Protein AF-W1Y178-F1 (afdb_monomer_lite)

Sequence (73 aa):
VSAINAASEKLLTRLGVWQDILSRRASCYHGMEVWDKDSFGHISFDDQSMGYSHLGHIVENSVIHYALWNKAQ

pLDDT: mean 94.65, std 3.58, range [83.75, 98.19]

Secondary structure (DSSP, 8-state):
-EEEEHHHHHHHHHTT-HHHHHHH-EEEE-EEEEE-SSSS-EEEEEHHHHT-S-SEEEE-HHHHHHHHHHHH-

Foldseek 3Di:
DDWQFPVNLVVCVVLVLNVQQVVPDKAFAFKDWDDDPVDPDIDIDGCVVVVHPGGTIDGDVVSVVVSNVVSVD

Radius of gyration: 14.86 Å; chains: 1; bounding box: 38×26×37 Å

InterPro domains:
  IPR036188 FAD/NAD(P)-binding domain superfamily [G3DSA:3.50.50.60] (1-73)
  IPR036188 FAD/NAD(P)-binding domain superfamily [SSF51905] (3-72)
  IPR051205 Ubiquinone biosynthesis monooxygenase UbiH/COQ6 [PTHR43876] (1-71)

Organism: NCBI:txid408170

Structure (mmCIF, N/CA/C/O backbone):
data_AF-W1Y178-F1
#
_entry.id   AF-W1Y178-F1
#
loop_
_atom_site.group_PDB
_atom_site.id
_atom_site.type_symbol
_atom_site.label_atom_id
_atom_site.label_alt_id
_atom_site.label_comp_id
_atom_site.label_asym_id
_atom_site.label_entity_id
_atom_site.label_seq_id
_atom_site.pdbx_PDB_ins_code
_atom_site.Cartn_x
_atom_site.Cartn_y
_atom_site.Cartn_z
_atom_site.occupancy
_atom_site.B_iso_or_equiv
_atom_site.auth_seq_id
_atom_site.auth_comp_id
_atom_site.auth_asym_id
_atom_site.auth_atom_id
_atom_site.pdbx_PDB_model_num
ATOM 1 N N . VAL A 1 1 ? -1.657 -10.915 0.360 1.00 89.81 1 VAL A N 1
ATOM 2 C CA . VAL A 1 1 ? -0.980 -9.635 0.652 1.00 89.81 1 VAL A CA 1
ATOM 3 C C . VAL A 1 1 ? -1.199 -8.711 -0.528 1.00 89.81 1 VAL A C 1
ATOM 5 O O . VAL A 1 1 ? -1.336 -9.204 -1.644 1.00 89.81 1 VAL A O 1
ATOM 8 N N . SER A 1 2 ? -1.246 -7.410 -0.280 1.0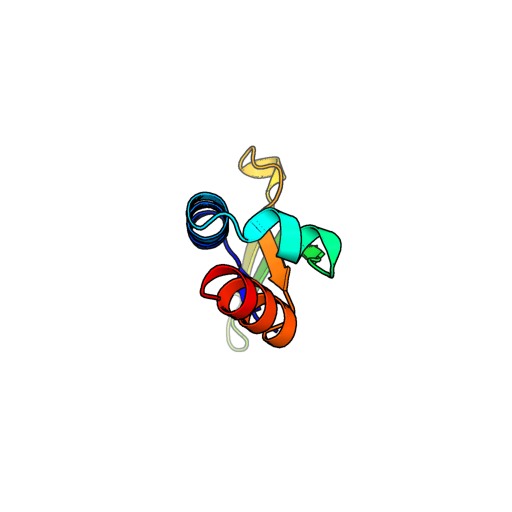0 96.38 2 SER A N 1
ATOM 9 C CA . SER A 1 2 ? -1.427 -6.371 -1.289 1.00 96.38 2 SER A CA 1
ATOM 10 C C . SER A 1 2 ? -0.314 -5.341 -1.152 1.00 96.38 2 SER A C 1
ATOM 12 O O . SER A 1 2 ? 0.015 -4.936 -0.037 1.00 96.38 2 SER A O 1
ATOM 14 N N . ALA A 1 3 ? 0.249 -4.920 -2.285 1.00 96.56 3 ALA A N 1
ATOM 15 C CA . ALA A 1 3 ? 1.145 -3.773 -2.347 1.00 96.56 3 ALA A CA 1
ATOM 16 C C . ALA A 1 3 ? 0.308 -2.489 -2.428 1.00 96.56 3 ALA A C 1
ATOM 18 O O . ALA A 1 3 ? -0.413 -2.256 -3.398 1.00 96.56 3 ALA A O 1
ATOM 19 N N . ILE A 1 4 ? 0.373 -1.682 -1.377 1.00 97.38 4 ILE A N 1
ATOM 20 C CA . ILE A 1 4 ? -0.328 -0.411 -1.231 1.00 97.38 4 I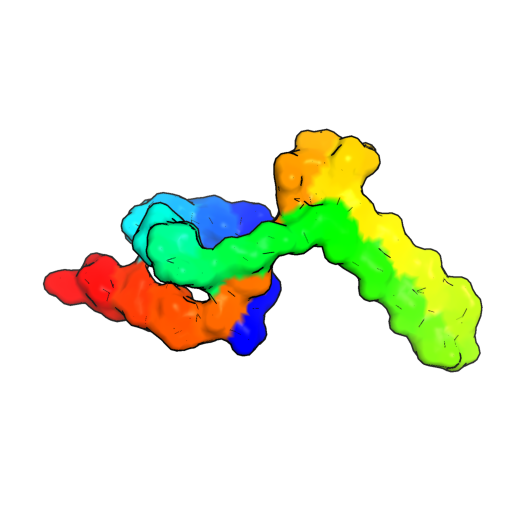LE A CA 1
ATOM 21 C C . ILE A 1 4 ? 0.633 0.703 -1.630 1.00 97.38 4 ILE A C 1
ATOM 23 O O . ILE A 1 4 ? 1.591 0.988 -0.917 1.00 97.38 4 ILE A O 1
ATOM 27 N N . ASN A 1 5 ? 0.374 1.328 -2.777 1.00 94.38 5 ASN A N 1
ATOM 28 C CA . ASN A 1 5 ? 1.135 2.485 -3.243 1.00 94.38 5 ASN A CA 1
ATOM 29 C C . ASN A 1 5 ? 0.692 3.785 -2.543 1.00 94.38 5 ASN A C 1
ATOM 31 O O . ASN A 1 5 ? -0.355 3.836 -1.892 1.00 94.38 5 ASN A O 1
ATOM 35 N N . ALA A 1 6 ? 1.441 4.870 -2.755 1.00 93.31 6 ALA A N 1
ATOM 36 C CA . ALA A 1 6 ? 1.160 6.180 -2.158 1.00 93.31 6 ALA A CA 1
ATOM 37 C C . ALA A 1 6 ? -0.259 6.722 -2.444 1.00 93.31 6 ALA A C 1
ATOM 39 O O . ALA A 1 6 ? -0.841 7.425 -1.616 1.00 93.31 6 ALA A O 1
ATOM 40 N N . ALA A 1 7 ? -0.845 6.411 -3.606 1.00 95.56 7 ALA A N 1
ATOM 41 C CA . ALA A 1 7 ? -2.210 6.829 -3.934 1.00 95.56 7 ALA A CA 1
ATOM 42 C C . ALA A 1 7 ? -3.253 6.093 -3.074 1.00 95.56 7 ALA A C 1
ATOM 44 O O . ALA A 1 7 ? -4.156 6.719 -2.515 1.00 95.56 7 ALA A O 1
ATOM 45 N N . SER A 1 8 ? -3.093 4.779 -2.926 1.00 97.44 8 SER A N 1
ATOM 46 C CA . SER A 1 8 ? -3.962 3.936 -2.100 1.00 97.44 8 SER A CA 1
ATOM 47 C C . SER A 1 8 ? -3.792 4.250 -0.611 1.00 97.44 8 SER A C 1
ATOM 49 O O . SER A 1 8 ? -4.778 4.347 0.113 1.00 97.44 8 SER A O 1
ATOM 51 N N . GLU A 1 9 ? -2.562 4.507 -0.162 1.00 96.88 9 GLU A N 1
ATOM 52 C CA . GLU A 1 9 ? -2.255 4.988 1.190 1.00 96.88 9 GLU A CA 1
ATOM 53 C C . GLU A 1 9 ? -2.977 6.308 1.501 1.00 96.88 9 GLU A C 1
ATOM 55 O O . GLU A 1 9 ? -3.648 6.429 2.528 1.00 96.88 9 GLU A O 1
ATOM 60 N N . LYS A 1 10 ? -2.923 7.285 0.583 1.00 97.50 10 LYS A N 1
ATOM 61 C CA . LYS A 1 10 ? -3.663 8.551 0.721 1.00 97.50 10 LYS A CA 1
ATOM 62 C C . LYS A 1 10 ? -5.169 8.325 0.811 1.00 97.50 10 LYS A C 1
ATOM 64 O O . LYS A 1 10 ? -5.833 8.997 1.600 1.00 97.50 10 LYS A O 1
ATOM 69 N N . LEU A 1 11 ? -5.717 7.399 0.025 1.00 98.12 11 LEU A N 1
ATOM 70 C CA . LEU A 1 11 ? -7.137 7.052 0.090 1.00 98.12 11 LEU A CA 1
ATOM 71 C C . LEU A 1 11 ? -7.500 6.459 1.458 1.00 98.12 11 LEU A C 1
ATOM 73 O O . LEU A 1 11 ? -8.412 6.959 2.110 1.00 98.12 11 LEU A O 1
ATOM 77 N N . LEU A 1 12 ? -6.762 5.451 1.923 1.00 98.06 12 LEU A N 1
ATOM 78 C CA . LEU A 1 12 ? -6.977 4.817 3.230 1.00 98.06 12 LEU A CA 1
ATOM 79 C C . LEU A 1 12 ? -6.790 5.809 4.390 1.00 98.06 12 LEU A C 1
ATOM 81 O O . LEU A 1 12 ? -7.496 5.734 5.396 1.00 98.06 12 LEU A O 1
ATOM 85 N N . THR A 1 13 ? -5.890 6.782 4.232 1.00 98.06 13 THR A N 1
ATOM 86 C CA . THR A 1 13 ? -5.707 7.886 5.183 1.00 98.06 13 THR A CA 1
ATOM 87 C C . THR A 1 13 ? -6.934 8.791 5.219 1.00 98.06 13 THR A C 1
ATOM 89 O O . THR A 1 13 ? -7.440 9.089 6.296 1.00 98.06 13 THR A O 1
ATOM 92 N N . ARG A 1 14 ? -7.474 9.179 4.055 1.00 98.06 14 ARG A N 1
ATOM 93 C CA . ARG A 1 14 ? -8.703 9.991 3.963 1.00 98.06 14 ARG A CA 1
ATOM 94 C C . ARG A 1 14 ? -9.932 9.268 4.507 1.00 98.06 14 ARG A C 1
ATOM 96 O O . ARG A 1 14 ? -10.795 9.909 5.093 1.00 98.06 14 ARG A O 1
ATOM 103 N N . LEU A 1 15 ? -9.994 7.949 4.343 1.00 97.75 15 LEU A N 1
ATOM 104 C CA . LEU A 1 15 ? -11.024 7.105 4.955 1.00 97.75 15 LEU A CA 1
ATOM 105 C C . LEU A 1 15 ? -10.834 6.947 6.474 1.00 97.75 15 LEU A C 1
ATOM 107 O O . LEU A 1 15 ? -11.717 6.430 7.153 1.00 97.75 15 LEU A O 1
ATOM 111 N N . GLY A 1 16 ? -9.705 7.403 7.024 1.00 97.75 16 GLY A N 1
ATOM 112 C CA . GLY A 1 16 ? -9.414 7.353 8.452 1.00 97.75 16 GLY A CA 1
ATOM 113 C C . GLY A 1 16 ? -9.100 5.952 8.971 1.00 97.75 16 GLY A C 1
ATOM 114 O O . GLY A 1 16 ? -9.278 5.717 10.159 1.00 97.75 16 GLY A O 1
ATOM 115 N N . VAL A 1 17 ? -8.665 5.032 8.102 1.00 98.19 17 VAL A N 1
ATOM 116 C CA . VAL A 1 17 ? -8.341 3.635 8.465 1.00 98.19 17 VAL A CA 1
ATOM 117 C C . VAL A 1 17 ? -6.847 3.328 8.411 1.00 98.19 17 VAL A C 1
ATOM 119 O O . VAL A 1 17 ? -6.408 2.272 8.859 1.00 98.19 17 VAL A O 1
ATOM 122 N N . TRP A 1 18 ? -6.041 4.235 7.852 1.00 97.94 18 TRP A N 1
ATOM 123 C CA . TRP A 1 18 ? -4.613 3.987 7.649 1.00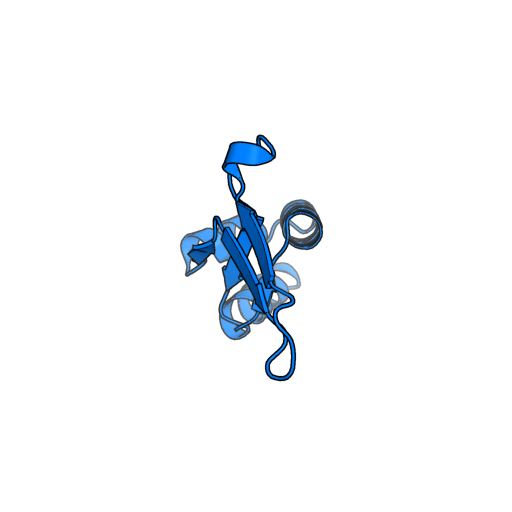 97.94 18 TRP A CA 1
ATOM 124 C C . TRP A 1 18 ? -3.845 3.764 8.954 1.00 97.94 18 TRP A C 1
ATOM 126 O O . TRP A 1 18 ? -3.048 2.833 9.045 1.00 97.94 18 TRP A O 1
ATOM 136 N N . GLN A 1 19 ? -4.131 4.554 9.991 1.00 97.25 19 GLN A N 1
ATOM 137 C CA . GLN A 1 19 ? -3.461 4.408 11.284 1.00 97.25 19 GLN A CA 1
ATOM 138 C C . GLN A 1 19 ? -3.749 3.044 11.936 1.00 97.25 19 GLN A C 1
ATOM 140 O O . GLN A 1 19 ? -2.850 2.437 12.521 1.00 97.25 19 GLN A O 1
ATOM 145 N N . ASP A 1 20 ? -4.967 2.522 11.770 1.00 97.38 20 ASP A N 1
ATOM 146 C CA . ASP A 1 20 ? -5.349 1.197 12.265 1.00 97.38 20 ASP A CA 1
ATOM 147 C C . ASP A 1 20 ? -4.585 0.089 11.533 1.00 97.38 20 ASP A C 1
ATOM 149 O O . ASP A 1 20 ? -4.115 -0.861 12.163 1.00 97.38 20 ASP A O 1
ATOM 153 N N . ILE A 1 21 ? -4.402 0.231 10.217 1.00 97.81 21 ILE A N 1
ATOM 154 C CA . ILE A 1 21 ? -3.592 -0.687 9.406 1.00 97.81 21 ILE A CA 1
ATOM 155 C C . ILE A 1 21 ? -2.130 -0.681 9.884 1.00 97.81 21 ILE A C 1
ATOM 157 O O . ILE A 1 21 ? -1.569 -1.754 10.128 1.00 97.81 21 ILE A O 1
ATOM 161 N N . LEU A 1 22 ? -1.539 0.506 10.079 1.00 96.75 22 LEU A N 1
ATOM 162 C CA . LEU A 1 22 ? -0.159 0.668 10.558 1.00 96.75 22 LEU A CA 1
ATOM 163 C C . LEU A 1 22 ? 0.057 0.053 11.946 1.00 96.75 22 LEU A C 1
ATOM 165 O O . LEU A 1 22 ? 1.076 -0.592 12.175 1.00 96.75 22 LEU A O 1
ATOM 169 N N . SER A 1 23 ? -0.906 0.208 12.861 1.00 96.62 23 SER A N 1
ATOM 170 C CA . SER A 1 23 ? -0.817 -0.351 14.220 1.00 96.62 23 SER A CA 1
ATOM 171 C C . SER A 1 23 ? -0.820 -1.883 14.270 1.00 96.62 23 SER A C 1
ATOM 173 O O . SER A 1 23 ? -0.436 -2.468 15.281 1.00 96.62 23 SER A O 1
ATOM 175 N N . ARG A 1 24 ? -1.268 -2.539 13.192 1.00 95.38 24 ARG A N 1
ATOM 176 C CA . ARG A 1 24 ? -1.357 -3.998 13.092 1.00 95.38 24 ARG A CA 1
ATOM 177 C C . ARG A 1 24 ? -0.141 -4.567 12.391 1.00 95.38 24 ARG A C 1
ATOM 179 O O . ARG A 1 24 ? 0.697 -5.208 13.018 1.00 95.38 24 ARG A O 1
ATOM 186 N N . ARG A 1 25 ? -0.084 -4.385 11.072 1.00 93.25 25 ARG A N 1
ATOM 187 C CA . ARG A 1 25 ? 1.006 -4.890 10.242 1.00 93.25 25 ARG A CA 1
ATOM 188 C C . ARG A 1 25 ? 0.977 -4.232 8.871 1.00 93.25 25 ARG A C 1
ATOM 190 O O . ARG A 1 25 ? 0.100 -4.513 8.055 1.00 93.25 25 ARG A O 1
ATOM 197 N N . ALA A 1 26 ? 1.991 -3.424 8.608 1.00 96.62 26 ALA A N 1
ATOM 198 C CA . ALA A 1 26 ? 2.311 -2.906 7.291 1.00 96.62 26 ALA A CA 1
ATOM 199 C C . ALA A 1 26 ? 3.834 -2.883 7.155 1.00 96.62 26 ALA A C 1
ATOM 201 O O . ALA A 1 26 ? 4.527 -2.360 8.024 1.00 96.62 26 ALA A O 1
ATOM 202 N N . SER A 1 27 ? 4.358 -3.480 6.089 1.00 96.81 27 SER A N 1
ATOM 203 C CA . SER A 1 27 ? 5.797 -3.511 5.831 1.00 96.81 27 SER A CA 1
ATOM 204 C C . SER A 1 27 ? 6.130 -2.537 4.720 1.00 96.81 27 SER A C 1
ATOM 206 O O . SER A 1 27 ? 5.730 -2.743 3.578 1.00 96.81 27 SER A O 1
ATOM 208 N N . CYS A 1 28 ? 6.852 -1.478 5.061 1.00 95.19 28 CYS A N 1
ATOM 209 C CA . CYS A 1 28 ? 7.356 -0.519 4.093 1.00 95.19 28 CYS A CA 1
ATOM 210 C C . CYS A 1 28 ? 8.302 -1.202 3.091 1.00 95.19 28 CYS A C 1
ATOM 212 O O . CYS A 1 28 ? 9.123 -2.033 3.486 1.00 95.19 28 CYS A O 1
ATOM 214 N N . TYR A 1 29 ? 8.187 -0.857 1.808 1.00 94.06 29 TYR A N 1
ATOM 215 C CA . TYR A 1 29 ? 9.169 -1.231 0.795 1.00 94.06 29 TYR A CA 1
ATOM 216 C C . TYR A 1 29 ? 9.713 0.014 0.092 1.00 94.06 29 TYR A C 1
ATOM 218 O O . TYR A 1 29 ? 8.981 0.954 -0.227 1.00 94.06 29 TYR A O 1
ATOM 226 N N . HIS A 1 30 ? 11.024 -0.009 -0.132 1.00 93.75 30 HIS A N 1
ATOM 227 C CA . HIS A 1 30 ? 11.815 1.145 -0.562 1.00 93.75 30 HIS A CA 1
ATOM 228 C C . HIS A 1 30 ? 12.329 1.010 -1.998 1.00 93.75 30 HIS A C 1
ATOM 230 O O . HIS A 1 30 ? 12.728 1.997 -2.601 1.00 93.75 30 HIS A O 1
ATOM 236 N N . GLY A 1 31 ? 12.295 -0.203 -2.561 1.00 92.62 31 GLY A N 1
ATOM 237 C CA . GLY A 1 31 ? 12.787 -0.487 -3.903 1.00 92.62 31 GLY A CA 1
ATOM 238 C C . GLY A 1 31 ? 11.900 -1.468 -4.657 1.00 92.62 31 GLY A C 1
ATOM 239 O O . GLY A 1 31 ? 11.181 -2.269 -4.054 1.00 92.62 31 GLY A O 1
ATOM 240 N N . MET A 1 32 ? 11.945 -1.385 -5.982 1.00 92.44 32 MET A N 1
ATOM 241 C CA . MET A 1 32 ? 11.280 -2.310 -6.890 1.00 92.44 32 MET A CA 1
ATOM 242 C C . MET A 1 32 ? 12.202 -2.621 -8.062 1.00 92.44 32 MET A C 1
ATOM 244 O O . MET A 1 32 ? 12.699 -1.716 -8.729 1.00 92.44 32 MET A O 1
ATOM 248 N N . GLU A 1 33 ? 12.367 -3.908 -8.334 1.00 93.81 33 GLU A N 1
ATOM 249 C CA . GLU A 1 33 ? 13.090 -4.413 -9.492 1.00 93.81 33 GLU A CA 1
ATOM 250 C C . GLU A 1 33 ? 12.110 -5.128 -10.413 1.00 93.81 33 GLU A C 1
ATOM 252 O O . GLU A 1 33 ? 11.303 -5.949 -9.969 1.00 93.81 33 GLU A O 1
ATOM 257 N N . VAL A 1 34 ? 12.173 -4.806 -11.700 1.00 92.88 34 VAL A N 1
ATOM 258 C CA . VAL A 1 34 ? 11.368 -5.447 -12.736 1.00 92.88 34 VAL A CA 1
ATOM 259 C C . VAL A 1 34 ? 12.315 -5.911 -13.824 1.00 92.88 34 VAL A C 1
ATOM 261 O O . VAL A 1 34 ? 13.083 -5.121 -14.372 1.00 92.88 34 VAL A O 1
ATOM 264 N N . TRP A 1 35 ? 12.266 -7.201 -14.131 1.00 95.31 35 TRP A N 1
ATOM 265 C CA . TRP A 1 35 ? 13.057 -7.801 -15.192 1.00 95.31 35 TRP A CA 1
ATOM 266 C C . TRP A 1 35 ? 12.177 -8.645 -16.098 1.00 95.31 35 TRP A C 1
ATOM 268 O O . TRP A 1 35 ? 11.172 -9.220 -15.672 1.00 95.31 35 TRP A O 1
ATOM 278 N N . ASP A 1 36 ? 12.584 -8.712 -17.354 1.00 95.50 36 ASP A N 1
ATOM 279 C CA . ASP A 1 36 ? 12.057 -9.667 -18.309 1.00 95.50 36 ASP A CA 1
ATOM 280 C C . ASP A 1 36 ? 12.940 -10.921 -18.309 1.00 95.50 36 ASP A C 1
ATOM 282 O O .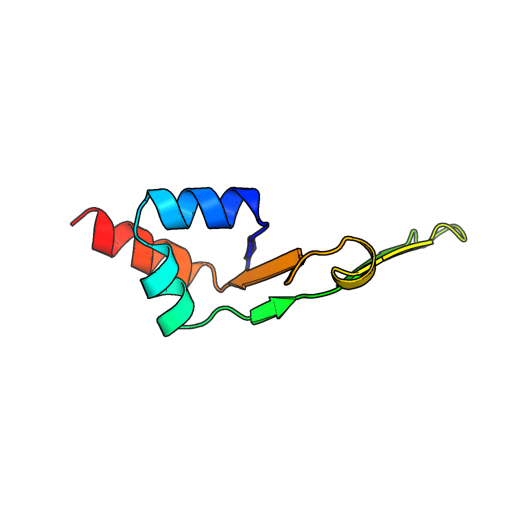 ASP A 1 36 ? 14.158 -10.843 -18.164 1.00 95.50 36 ASP A O 1
ATOM 286 N N . LYS A 1 37 ? 12.324 -12.100 -18.410 1.00 93.12 37 LYS A N 1
ATOM 287 C CA . LYS A 1 37 ? 13.058 -13.369 -18.311 1.00 93.12 37 LYS A CA 1
ATOM 288 C C . LYS A 1 37 ? 13.858 -13.676 -19.578 1.00 93.12 37 LYS A C 1
ATOM 290 O O . LYS A 1 37 ? 14.924 -14.281 -19.489 1.00 93.12 37 LYS A O 1
ATOM 295 N N . ASP A 1 38 ? 13.318 -13.305 -20.734 1.00 95.12 38 ASP A N 1
ATOM 296 C CA . ASP A 1 38 ? 13.808 -13.749 -22.040 1.00 95.12 38 ASP A CA 1
ATOM 297 C C . ASP A 1 38 ? 14.686 -12.686 -22.728 1.00 95.12 38 ASP A C 1
ATOM 299 O O . ASP A 1 38 ? 15.228 -12.915 -23.811 1.00 95.12 38 ASP A O 1
ATOM 303 N N . SER A 1 39 ? 14.874 -11.532 -22.087 1.00 93.12 39 SER A N 1
ATOM 304 C CA . SER A 1 39 ? 15.728 -10.440 -22.545 1.00 93.12 39 SER A CA 1
ATOM 305 C C . SER A 1 39 ? 16.598 -9.880 -21.417 1.00 93.12 39 SER A C 1
ATOM 307 O O . SER A 1 39 ? 16.450 -10.214 -20.247 1.00 93.12 39 SER A O 1
ATOM 309 N N . PHE A 1 40 ? 17.518 -8.979 -21.768 1.00 90.38 40 PHE A N 1
ATOM 310 C CA . PHE A 1 40 ? 18.327 -8.232 -20.798 1.00 90.38 40 PHE A CA 1
ATOM 311 C C . PHE A 1 40 ? 17.596 -7.003 -20.225 1.00 90.38 40 PHE A C 1
ATOM 313 O O . PHE A 1 40 ? 18.230 -6.117 -19.653 1.00 90.38 40 PHE A O 1
ATOM 320 N N . GLY A 1 41 ? 16.277 -6.902 -20.420 1.00 93.25 41 GLY A N 1
ATOM 321 C CA . GLY A 1 41 ? 15.479 -5.798 -19.903 1.00 93.25 41 GLY A CA 1
ATOM 322 C C . GLY A 1 41 ? 15.390 -5.855 -18.381 1.00 93.25 41 GLY A C 1
ATOM 323 O O . GLY A 1 41 ? 14.765 -6.758 -17.830 1.00 93.25 41 GLY A O 1
ATOM 324 N N . HIS A 1 42 ? 15.987 -4.875 -17.706 1.00 95.19 42 HIS A N 1
ATOM 325 C CA . HIS A 1 42 ? 15.919 -4.715 -16.257 1.00 95.19 42 HIS A CA 1
ATOM 326 C C . HIS A 1 42 ? 15.796 -3.234 -15.904 1.00 95.19 42 HIS A C 1
ATOM 328 O O . HIS A 1 42 ? 16.547 -2.402 -16.416 1.00 95.19 42 HIS A O 1
ATOM 334 N N . ILE A 1 43 ? 14.846 -2.914 -15.032 1.00 93.38 43 ILE A N 1
ATOM 335 C CA . ILE A 1 43 ? 14.651 -1.578 -14.476 1.00 93.38 43 ILE A CA 1
ATOM 336 C C . ILE A 1 43 ? 14.537 -1.682 -12.959 1.00 93.38 43 ILE A C 1
ATOM 338 O O . ILE A 1 43 ? 13.852 -2.558 -12.427 1.00 93.38 43 ILE A O 1
ATOM 342 N N . SER A 1 44 ? 15.204 -0.764 -12.272 1.00 91.38 44 SER A N 1
ATOM 343 C CA . SER A 1 44 ? 15.213 -0.665 -10.820 1.00 91.38 44 SER A CA 1
ATOM 344 C C . SER A 1 44 ? 14.797 0.737 -10.403 1.00 91.38 44 SER A C 1
ATOM 346 O O . SER A 1 44 ? 15.223 1.727 -11.001 1.00 91.38 44 SER A O 1
ATOM 348 N N . PHE A 1 45 ? 13.992 0.813 -9.355 1.00 88.00 45 PHE A N 1
ATOM 349 C CA . PHE A 1 45 ? 13.550 2.061 -8.754 1.00 88.00 45 PHE A CA 1
ATOM 350 C C . PHE A 1 45 ? 13.774 1.984 -7.254 1.00 88.00 45 PHE A C 1
ATOM 352 O O . PHE A 1 45 ? 13.478 0.952 -6.650 1.00 88.00 45 PHE A O 1
ATOM 359 N N . ASP A 1 46 ? 14.224 3.078 -6.659 1.00 90.62 46 ASP A N 1
ATOM 360 C CA . ASP A 1 46 ? 14.271 3.249 -5.214 1.00 90.62 46 ASP A CA 1
ATOM 361 C C . ASP A 1 46 ? 13.644 4.593 -4.824 1.00 90.62 46 ASP A C 1
ATOM 363 O O . ASP A 1 46 ? 13.491 5.501 -5.644 1.00 90.62 46 ASP A O 1
ATOM 367 N N . ASP A 1 47 ? 13.207 4.700 -3.578 1.00 87.81 47 ASP A N 1
ATOM 368 C CA . ASP A 1 47 ? 12.586 5.914 -3.063 1.00 87.81 47 ASP A CA 1
ATOM 369 C C . ASP A 1 47 ? 13.574 7.070 -2.862 1.00 87.81 47 ASP A C 1
ATOM 371 O O . ASP A 1 47 ? 13.208 8.223 -3.103 1.00 87.81 47 ASP A O 1
ATOM 375 N N . GLN A 1 48 ? 14.823 6.781 -2.490 1.00 86.94 48 GLN A N 1
ATOM 376 C CA . GLN A 1 48 ? 15.855 7.781 -2.219 1.00 86.94 48 GLN A CA 1
ATOM 377 C C . GLN A 1 48 ? 16.181 8.619 -3.457 1.00 86.94 48 GLN A C 1
ATOM 379 O O . GLN A 1 48 ? 16.230 9.847 -3.380 1.00 86.94 48 GLN A O 1
ATOM 384 N N . SER A 1 49 ? 16.345 7.975 -4.610 1.00 84.94 49 SER A N 1
ATOM 385 C CA . SER A 1 49 ? 16.596 8.610 -5.907 1.00 84.94 49 SER A CA 1
ATOM 386 C C . SER A 1 49 ? 15.423 9.468 -6.384 1.00 84.94 49 SER A C 1
ATOM 388 O O . SER A 1 49 ? 15.623 10.406 -7.156 1.00 84.94 49 SER A O 1
ATOM 390 N N . MET A 1 50 ? 14.209 9.195 -5.894 1.00 83.75 50 MET A N 1
ATOM 391 C CA . MET A 1 50 ? 12.988 9.936 -6.223 1.00 83.75 50 MET A CA 1
ATOM 392 C C . MET A 1 50 ? 12.572 10.955 -5.148 1.00 83.75 50 MET A C 1
ATOM 394 O O . MET A 1 50 ? 11.605 11.691 -5.346 1.00 83.75 50 MET A O 1
ATOM 398 N N . GLY A 1 51 ? 13.290 11.023 -4.022 1.00 87.25 51 GLY A N 1
ATOM 399 C CA . GLY A 1 51 ? 12.976 11.919 -2.906 1.00 87.25 51 GLY A CA 1
ATOM 400 C C . GLY A 1 51 ? 11.724 11.523 -2.113 1.00 87.25 51 GLY A C 1
ATOM 401 O O . GLY A 1 51 ? 11.100 12.383 -1.487 1.00 87.25 51 GLY A O 1
ATOM 402 N N . TYR A 1 52 ? 11.339 10.246 -2.140 1.00 88.69 52 TYR A N 1
ATOM 403 C CA . TYR A 1 52 ? 10.245 9.705 -1.333 1.00 88.69 52 TYR A CA 1
ATOM 404 C C . TYR A 1 52 ? 10.781 9.018 -0.070 1.00 88.69 52 TYR A C 1
ATOM 406 O O . TYR A 1 52 ? 11.914 8.551 -0.032 1.00 88.69 52 TYR A O 1
ATOM 414 N N . SER A 1 53 ? 9.964 8.951 0.984 1.00 90.25 53 SER A N 1
ATOM 415 C CA . SER A 1 53 ? 10.292 8.190 2.202 1.00 90.25 53 SER A CA 1
ATOM 416 C C . SER A 1 53 ? 10.129 6.679 2.026 1.00 90.25 53 SER A C 1
ATOM 418 O O . SER A 1 53 ? 10.735 5.907 2.766 1.00 90.25 53 SER A O 1
ATOM 420 N N . HIS A 1 54 ? 9.246 6.288 1.104 1.00 93.94 54 HIS A N 1
ATOM 421 C CA . HIS A 1 54 ? 8.879 4.915 0.782 1.00 93.94 54 HIS A CA 1
ATOM 422 C C . HIS A 1 54 ? 8.157 4.850 -0.562 1.00 93.94 54 HIS A C 1
ATOM 424 O O . HIS A 1 54 ? 7.479 5.803 -0.955 1.00 93.94 54 HIS A O 1
ATOM 430 N N . LEU A 1 55 ? 8.246 3.709 -1.249 1.00 92.75 55 LEU A N 1
ATOM 431 C CA . LEU A 1 55 ? 7.466 3.460 -2.468 1.00 92.75 55 LEU A CA 1
ATOM 432 C C . LEU A 1 55 ? 6.043 2.978 -2.148 1.00 92.75 55 LEU A C 1
ATOM 434 O O . LEU A 1 55 ? 5.098 3.231 -2.903 1.00 92.75 55 LEU A O 1
ATOM 438 N N . GLY A 1 56 ? 5.880 2.291 -1.018 1.00 95.19 56 GLY A N 1
ATOM 439 C CA . GLY A 1 56 ? 4.594 1.794 -0.553 1.00 95.19 56 GLY A CA 1
ATOM 440 C C . GLY A 1 56 ? 4.720 0.845 0.632 1.00 95.19 56 GLY A C 1
ATOM 441 O O . GLY A 1 56 ? 5.764 0.746 1.275 1.00 95.19 56 GLY A O 1
ATOM 442 N N . HIS A 1 57 ? 3.637 0.119 0.897 1.00 97.62 57 HIS A N 1
ATOM 443 C CA . HIS A 1 57 ? 3.541 -0.848 1.982 1.00 97.62 57 HIS A CA 1
ATOM 444 C C . HIS A 1 57 ? 3.002 -2.189 1.487 1.00 97.62 57 HIS A C 1
ATOM 446 O O . HIS A 1 57 ? 2.002 -2.243 0.777 1.00 97.62 57 HIS A O 1
ATOM 452 N N . ILE A 1 58 ? 3.607 -3.292 1.914 1.00 97.56 58 ILE A N 1
ATOM 453 C CA . ILE A 1 58 ? 3.019 -4.624 1.807 1.00 97.56 58 ILE A CA 1
ATOM 454 C C . ILE A 1 58 ? 2.141 -4.855 3.032 1.00 97.56 58 ILE A C 1
ATOM 456 O O . ILE A 1 58 ? 2.611 -4.815 4.171 1.00 97.56 58 ILE A O 1
ATOM 460 N N . VAL A 1 59 ? 0.857 -5.097 2.790 1.00 97.88 59 VAL A N 1
ATOM 461 C CA . VAL A 1 59 ? -0.153 -5.258 3.840 1.00 97.88 59 VAL A CA 1
ATOM 462 C C . VAL A 1 59 ? -0.911 -6.566 3.626 1.00 97.88 59 VAL A C 1
ATOM 464 O O . VAL A 1 59 ? -1.203 -6.970 2.498 1.00 97.88 59 VAL A O 1
ATOM 467 N N . GLU A 1 60 ? -1.234 -7.268 4.707 1.00 98.00 60 GLU A N 1
ATOM 468 C CA . GLU A 1 60 ? -2.128 -8.424 4.639 1.00 98.00 60 GLU A CA 1
ATOM 469 C C . GLU A 1 60 ? -3.561 -7.982 4.315 1.00 98.00 60 GLU A C 1
ATOM 471 O O . GLU A 1 60 ? -4.095 -7.059 4.926 1.00 98.00 60 GLU A O 1
ATOM 476 N N . ASN A 1 61 ? -4.225 -8.662 3.378 1.00 97.56 61 ASN A N 1
ATOM 477 C CA . ASN A 1 61 ? -5.572 -8.273 2.941 1.00 97.56 61 ASN A CA 1
ATOM 478 C C . ASN A 1 61 ? -6.582 -8.337 4.100 1.00 97.56 61 ASN A C 1
ATOM 480 O O . ASN A 1 61 ? -7.481 -7.507 4.182 1.00 97.56 61 ASN A O 1
ATOM 484 N N . SER A 1 62 ? -6.402 -9.288 5.023 1.00 97.62 62 SER A N 1
ATOM 485 C CA . SER A 1 62 ? -7.194 -9.417 6.251 1.00 97.62 62 SER A CA 1
ATOM 486 C C . SER A 1 62 ? -7.136 -8.156 7.118 1.00 97.62 62 SER A C 1
ATOM 488 O O . SER A 1 62 ? -8.161 -7.746 7.654 1.00 97.62 62 SER A O 1
ATOM 490 N N . VAL A 1 63 ? -5.970 -7.506 7.217 1.00 97.88 63 VAL A N 1
ATOM 491 C CA . VAL A 1 63 ? -5.783 -6.255 7.968 1.00 97.88 63 VAL A CA 1
ATOM 492 C C . VAL A 1 63 ? -6.545 -5.107 7.307 1.00 97.88 63 VAL A C 1
ATOM 494 O O . VAL A 1 63 ? -7.232 -4.358 7.999 1.00 97.88 63 VAL A O 1
ATOM 497 N N . ILE A 1 64 ? -6.481 -5.004 5.975 1.00 97.50 64 ILE A N 1
ATOM 498 C CA . ILE A 1 64 ? -7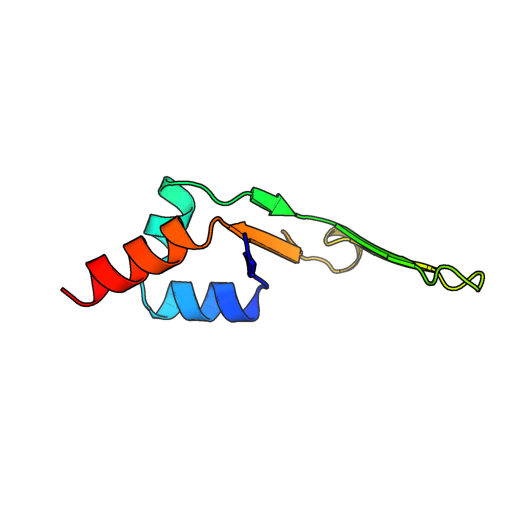.210 -3.981 5.209 1.00 97.50 64 ILE A CA 1
ATOM 499 C C . ILE A 1 64 ? -8.721 -4.160 5.385 1.00 97.50 64 ILE A C 1
ATOM 501 O O . ILE A 1 64 ? -9.421 -3.208 5.724 1.00 97.50 64 ILE A O 1
ATOM 505 N N . HIS A 1 65 ? -9.222 -5.382 5.184 1.00 97.12 65 HIS A N 1
ATOM 506 C CA . HIS A 1 65 ? -10.648 -5.687 5.314 1.00 97.12 65 HIS A CA 1
ATOM 507 C C . HIS A 1 65 ? -11.154 -5.407 6.724 1.00 97.12 65 HIS A C 1
ATOM 509 O O . HIS A 1 65 ? -12.193 -4.777 6.880 1.00 97.12 65 HIS A O 1
ATOM 515 N N . TYR A 1 66 ? -10.406 -5.834 7.741 1.00 97.19 66 TYR A N 1
ATOM 516 C CA . TYR A 1 66 ? -10.755 -5.583 9.131 1.00 97.19 66 TYR A CA 1
ATOM 517 C C . TYR A 1 66 ? -10.857 -4.080 9.424 1.00 97.19 66 TYR A C 1
ATOM 519 O O . TYR A 1 66 ? -11.843 -3.639 10.006 1.00 97.19 66 TYR A O 1
ATOM 527 N N . ALA A 1 67 ? -9.866 -3.284 9.006 1.00 97.44 67 ALA A N 1
ATOM 528 C CA . ALA A 1 67 ? -9.855 -1.848 9.278 1.00 97.44 67 ALA A CA 1
ATOM 529 C C . ALA A 1 67 ? -11.026 -1.127 8.589 1.00 97.44 67 ALA A C 1
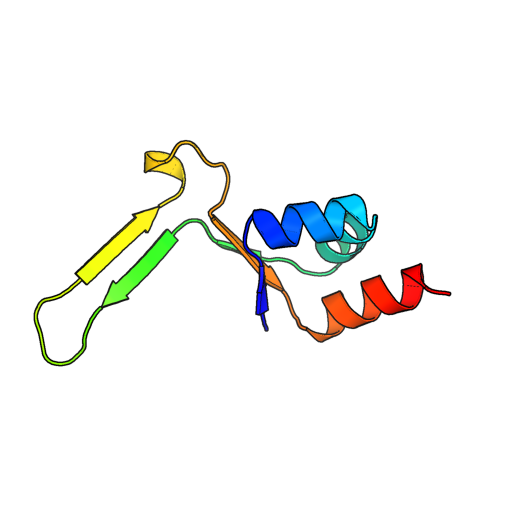ATOM 531 O O . ALA A 1 67 ? -11.688 -0.288 9.195 1.00 97.44 67 ALA A O 1
ATOM 532 N N . LEU A 1 68 ? -11.327 -1.498 7.341 1.00 97.31 68 LEU A N 1
ATOM 533 C CA . LEU A 1 68 ? -12.474 -0.960 6.606 1.00 97.31 68 LEU A CA 1
ATOM 534 C C . LEU A 1 68 ? -13.811 -1.377 7.227 1.00 97.31 68 LEU A C 1
ATOM 536 O O . LEU A 1 68 ? -14.699 -0.541 7.365 1.00 97.31 68 LEU A O 1
ATOM 540 N N . TRP A 1 69 ? -13.947 -2.645 7.621 1.00 97.31 69 TRP A N 1
ATOM 541 C CA . TRP A 1 69 ? -15.159 -3.156 8.257 1.00 97.31 69 TRP A CA 1
ATOM 542 C C . TRP A 1 69 ? -15.434 -2.449 9.584 1.00 97.31 69 TRP A C 1
ATOM 544 O O . TRP A 1 69 ? -16.527 -1.934 9.793 1.00 97.31 69 TRP A O 1
ATOM 554 N N . ASN A 1 70 ? -14.417 -2.343 10.442 1.00 95.94 70 ASN A N 1
ATOM 555 C CA . ASN A 1 70 ? -14.523 -1.649 11.722 1.00 95.94 70 ASN A CA 1
ATOM 556 C C . ASN A 1 70 ? -14.886 -0.171 11.579 1.00 95.94 70 ASN A C 1
ATOM 558 O O . ASN A 1 70 ? -15.546 0.372 12.454 1.00 95.94 70 ASN A O 1
ATOM 562 N N . LYS A 1 71 ? -14.445 0.490 10.503 1.00 96.19 71 LYS A N 1
ATOM 563 C CA . LYS A 1 71 ? -14.770 1.897 10.243 1.00 96.19 71 LYS A CA 1
ATOM 564 C C . LYS A 1 71 ? -16.208 2.108 9.771 1.00 96.19 71 LYS A C 1
ATOM 566 O O . LYS A 1 71 ? -16.735 3.205 9.934 1.00 96.19 71 LYS A O 1
ATOM 571 N N . ALA A 1 72 ? -16.790 1.102 9.124 1.00 95.81 72 ALA A N 1
ATOM 572 C CA . ALA A 1 72 ? -18.146 1.152 8.590 1.00 95.81 72 ALA A CA 1
ATOM 573 C C . ALA A 1 72 ? -19.227 0.820 9.634 1.00 95.81 72 ALA A C 1
ATOM 575 O O . ALA A 1 72 ? -20.397 1.107 9.385 1.00 95.81 72 ALA A O 1
ATOM 576 N N . GLN A 1 73 ? -18.839 0.201 10.754 1.00 85.81 73 GLN A N 1
ATOM 577 C CA . GLN A 1 73 ? -19.705 -0.072 11.902 1.00 85.81 73 GLN A CA 1
ATOM 578 C C . GLN A 1 73 ? -19.958 1.195 12.726 1.00 85.81 73 GLN A C 1
ATOM 580 O O . GLN A 1 73 ? -21.113 1.351 13.183 1.00 85.81 73 GLN A O 1
#